Protein AF-A0A1H0VN88-F1 (afdb_monomer_lite)

Foldseek 3Di:
DDPVLLVLLVVVLVVCVVVCLQAPVLPDPNDASDPPQADADPVQQAGPRRRDHPVCVVCVVVDDSVVSLVRQQVSCVVSVHHRSHHPPDPPDDDPDDDDDDDD

pLDDT: mean 79.72, std 16.38, range [37.78, 93.75]

Sequence (103 aa):
MSRVACQALAERAAQISAAGGFAADGRAPVPSPCIGVCRMDAGGHHCEGCFRTLDEIRAWSAAAPARQRAIWAALLQRAGLAPAGPRDGAAGRIPAKNQGTAP

Secondary structure (DSSP, 8-state):
--HHHHHHHHHHHHHHHHTTTT-TT--S-------S---B-TTSSSBTTT---HHHHHHGGGS-HHHHHHHHHHHHHHTTPPP----TT--------------

Structure (mmCIF, N/CA/C/O backbone):
data_AF-A0A1H0VN88-F1
#
_entry.id   AF-A0A1H0VN88-F1
#
loop_
_atom_site.group_PDB
_atom_site.id
_atom_site.type_symbol
_atom_site.label_atom_id
_atom_site.label_alt_id
_atom_site.label_comp_id
_atom_site.label_asym_id
_atom_site.label_entity_id
_atom_site.label_seq_id
_atom_site.pdbx_PDB_ins_code
_atom_site.Cartn_x
_atom_site.Cartn_y
_atom_site.Cartn_z
_atom_site.occupancy
_atom_site.B_iso_or_equiv
_atom_site.auth_seq_id
_atom_site.auth_comp_id
_atom_site.auth_asym_id
_atom_site.auth_atom_id
_atom_site.pdbx_PDB_model_num
ATOM 1 N N . MET A 1 1 ? -11.647 11.002 7.348 1.00 66.25 1 MET A N 1
ATOM 2 C CA . MET A 1 1 ? -10.358 10.344 7.039 1.00 66.25 1 MET A CA 1
ATOM 3 C C . MET A 1 1 ? -9.223 11.165 7.625 1.00 66.25 1 MET A C 1
ATOM 5 O O . MET A 1 1 ? -9.270 12.386 7.531 1.00 66.25 1 MET A O 1
ATOM 9 N N . SER A 1 2 ? -8.253 10.525 8.280 1.00 78.38 2 SER A N 1
ATOM 10 C CA . SER A 1 2 ? -7.130 11.227 8.915 1.00 78.38 2 SER A CA 1
ATOM 11 C C . SER A 1 2 ? -6.193 11.818 7.857 1.00 78.38 2 SER A C 1
ATOM 13 O O . SER A 1 2 ? -5.652 11.080 7.035 1.00 78.38 2 SER A O 1
ATOM 15 N N . ARG A 1 3 ? -5.966 13.140 7.890 1.00 82.00 3 ARG A N 1
ATOM 16 C CA . ARG A 1 3 ? -5.025 13.822 6.976 1.00 82.00 3 ARG A CA 1
ATOM 17 C C . ARG A 1 3 ? -3.614 13.239 7.068 1.00 82.00 3 ARG A C 1
ATOM 19 O O . ARG A 1 3 ? -2.947 13.110 6.048 1.00 82.00 3 ARG A O 1
ATOM 26 N N . VAL A 1 4 ? -3.204 12.840 8.272 1.00 85.56 4 VAL A N 1
ATOM 27 C CA . VAL A 1 4 ? -1.903 12.209 8.532 1.00 85.56 4 VAL A CA 1
ATOM 28 C C . VAL A 1 4 ? -1.791 10.870 7.800 1.00 85.56 4 VAL A C 1
ATOM 30 O O . VAL A 1 4 ? -0.770 10.591 7.182 1.00 85.56 4 VAL A O 1
ATOM 33 N N . ALA A 1 5 ? -2.856 10.065 7.800 1.00 85.06 5 ALA A N 1
ATOM 34 C CA . ALA A 1 5 ? -2.864 8.783 7.100 1.00 85.06 5 ALA A CA 1
ATOM 35 C C . ALA A 1 5 ? -2.843 8.954 5.573 1.00 85.06 5 ALA A C 1
ATOM 37 O O . ALA A 1 5 ? -2.097 8.255 4.890 1.00 85.06 5 ALA A O 1
ATOM 38 N N . CYS A 1 6 ? -3.601 9.915 5.030 1.00 86.88 6 CYS A N 1
ATOM 39 C CA . CYS A 1 6 ? -3.547 10.230 3.600 1.00 86.88 6 CYS A CA 1
ATOM 40 C C . CYS A 1 6 ? -2.145 10.697 3.174 1.00 86.88 6 CYS A C 1
ATOM 42 O O . CYS A 1 6 ? -1.651 10.262 2.135 1.00 86.88 6 CYS A O 1
ATOM 44 N N . GLN A 1 7 ? -1.487 11.539 3.981 1.00 87.81 7 GLN A N 1
ATOM 45 C CA . GLN A 1 7 ? -0.119 11.991 3.717 1.00 87.81 7 GLN A CA 1
ATOM 46 C C . GLN A 1 7 ? 0.875 10.823 3.736 1.00 87.81 7 GLN A C 1
ATOM 48 O O . GLN A 1 7 ? 1.635 10.658 2.785 1.00 87.81 7 GLN A O 1
ATOM 53 N N . ALA A 1 8 ? 0.820 9.967 4.758 1.00 89.75 8 ALA A N 1
ATOM 54 C CA . ALA A 1 8 ? 1.704 8.809 4.859 1.00 89.75 8 ALA A CA 1
ATOM 55 C C . ALA A 1 8 ? 1.507 7.823 3.691 1.00 89.75 8 ALA A C 1
ATOM 57 O O . ALA A 1 8 ? 2.478 7.283 3.156 1.00 89.75 8 ALA A O 1
ATOM 58 N N . LEU A 1 9 ? 0.261 7.616 3.243 1.00 89.38 9 LEU A N 1
ATOM 59 C CA . LEU A 1 9 ? -0.027 6.801 2.062 1.00 89.38 9 LEU A CA 1
ATOM 60 C C . LEU A 1 9 ? 0.561 7.428 0.788 1.00 89.38 9 LEU A C 1
ATOM 62 O O . LEU A 1 9 ? 1.140 6.710 -0.029 1.00 89.38 9 LEU A O 1
ATOM 66 N N . ALA A 1 10 ? 0.438 8.749 0.624 1.00 89.25 10 ALA A N 1
ATOM 67 C CA . ALA A 1 10 ? 0.997 9.473 -0.516 1.00 89.25 10 ALA A CA 1
ATOM 68 C C . ALA A 1 10 ? 2.531 9.384 -0.555 1.00 89.25 10 ALA A C 1
ATOM 70 O O . ALA A 1 10 ? 3.107 9.061 -1.594 1.00 89.25 10 ALA A O 1
ATOM 71 N N . GLU A 1 11 ? 3.193 9.608 0.582 1.00 90.69 11 GLU A N 1
ATOM 72 C CA . GLU A 1 11 ? 4.648 9.487 0.728 1.00 90.69 11 GLU A CA 1
ATOM 73 C C . GLU A 1 11 ? 5.117 8.067 0.400 1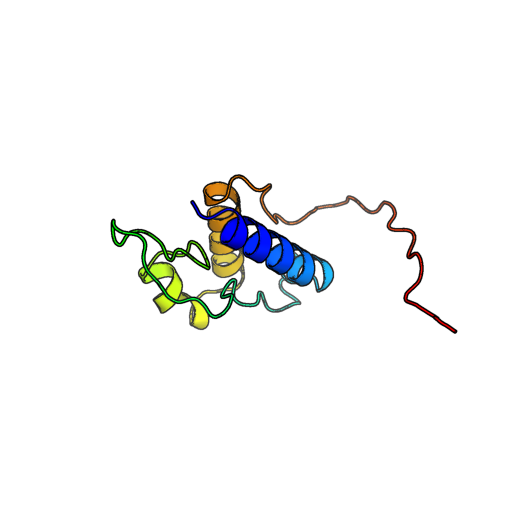.00 90.69 11 GLU A C 1
ATOM 75 O O . GLU A 1 11 ? 6.069 7.874 -0.363 1.00 90.69 11 GLU A O 1
ATOM 80 N N . ARG A 1 12 ? 4.404 7.053 0.904 1.00 91.25 12 ARG A N 1
ATOM 81 C CA . ARG A 1 12 ? 4.706 5.652 0.607 1.00 91.25 12 ARG A CA 1
ATOM 82 C C . ARG A 1 12 ? 4.535 5.342 -0.878 1.00 91.25 12 ARG A C 1
ATOM 84 O O . ARG A 1 12 ? 5.413 4.717 -1.466 1.00 91.25 12 ARG A O 1
ATOM 91 N N . ALA A 1 13 ? 3.455 5.803 -1.504 1.00 90.19 13 ALA A N 1
ATOM 92 C CA . ALA A 1 13 ? 3.242 5.630 -2.940 1.00 90.19 13 ALA A CA 1
ATOM 93 C C . ALA A 1 13 ? 4.362 6.286 -3.767 1.00 90.19 13 ALA A C 1
ATOM 95 O O . ALA A 1 13 ? 4.841 5.695 -4.737 1.00 90.19 13 ALA A O 1
ATOM 96 N N . ALA A 1 14 ? 4.828 7.473 -3.368 1.00 88.31 14 ALA A N 1
ATOM 97 C CA . ALA A 1 14 ? 5.928 8.166 -4.034 1.00 88.31 14 ALA A CA 1
ATOM 98 C C . ALA A 1 14 ? 7.246 7.379 -3.952 1.00 88.31 14 ALA A C 1
ATOM 100 O O . ALA A 1 14 ? 7.913 7.198 -4.971 1.00 88.31 14 ALA A O 1
ATOM 101 N N . GLN A 1 15 ? 7.586 6.840 -2.776 1.00 88.19 15 GLN A N 1
ATOM 102 C CA . GLN A 1 15 ? 8.775 5.994 -2.588 1.00 88.19 15 GLN A CA 1
ATOM 103 C C . GLN A 1 15 ? 8.744 4.757 -3.496 1.00 88.19 15 GLN A C 1
ATOM 105 O O . GLN A 1 15 ? 9.735 4.410 -4.132 1.00 88.19 15 GLN A O 1
ATOM 110 N N . ILE A 1 16 ? 7.585 4.108 -3.592 1.00 89.25 16 ILE A N 1
ATOM 111 C CA . ILE A 1 16 ? 7.402 2.898 -4.401 1.00 89.25 16 ILE A CA 1
ATOM 112 C C . ILE A 1 16 ? 7.499 3.212 -5.887 1.00 89.25 16 ILE A C 1
ATOM 114 O O . ILE A 1 16 ? 8.125 2.466 -6.638 1.00 89.25 16 ILE A O 1
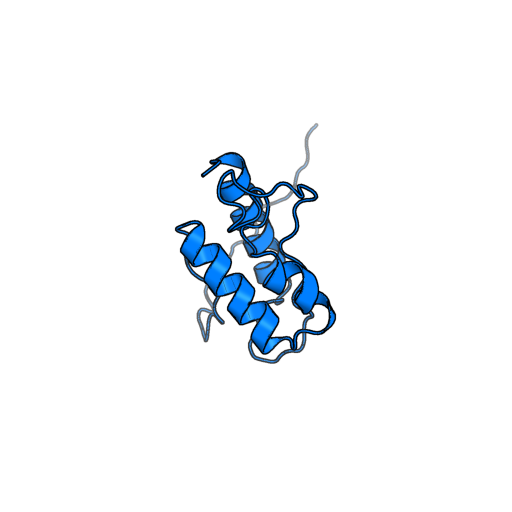ATOM 118 N N . SER A 1 17 ? 6.912 4.336 -6.296 1.00 84.88 17 SER A N 1
ATOM 119 C CA . SER A 1 17 ? 6.998 4.826 -7.669 1.00 84.88 17 SER A CA 1
ATOM 120 C C . SER A 1 17 ? 8.450 5.104 -8.057 1.00 84.88 17 SER A C 1
ATOM 122 O O . SER A 1 17 ? 8.880 4.687 -9.128 1.00 84.88 17 SER A O 1
ATOM 124 N N . ALA A 1 18 ? 9.226 5.740 -7.172 1.00 85.38 18 ALA A N 1
ATOM 125 C CA . ALA A 1 18 ? 10.649 5.997 -7.389 1.00 85.38 18 ALA A CA 1
ATOM 126 C C . ALA A 1 18 ? 11.475 4.703 -7.508 1.00 85.38 18 ALA A C 1
ATOM 128 O O . ALA A 1 18 ? 12.438 4.657 -8.267 1.00 85.38 18 ALA A O 1
ATOM 129 N N . ALA A 1 19 ? 11.071 3.641 -6.807 1.00 84.50 19 ALA A N 1
ATOM 130 C CA . ALA A 1 19 ? 11.683 2.315 -6.897 1.00 84.50 19 ALA A CA 1
ATOM 131 C C . ALA A 1 19 ? 11.177 1.468 -8.086 1.00 84.50 19 ALA A C 1
ATOM 133 O O . ALA A 1 19 ? 11.586 0.319 -8.234 1.00 84.50 19 ALA A O 1
ATOM 134 N N . GLY A 1 20 ? 10.269 1.994 -8.917 1.00 84.25 20 GLY A N 1
ATOM 135 C CA . GLY A 1 20 ? 9.688 1.263 -10.046 1.00 84.25 20 GLY A CA 1
ATOM 136 C C . GLY A 1 20 ? 8.637 0.217 -9.658 1.00 84.25 20 GLY A C 1
ATOM 137 O O . GLY A 1 20 ? 8.216 -0.565 -10.504 1.00 84.25 20 GLY A O 1
ATOM 138 N N . GLY A 1 21 ? 8.153 0.203 -8.413 1.00 83.69 21 GLY A N 1
ATOM 139 C CA . GLY A 1 21 ? 7.213 -0.810 -7.915 1.00 83.69 21 GLY A CA 1
ATOM 140 C C . GLY A 1 21 ? 5.823 -0.787 -8.566 1.00 83.69 21 GLY A C 1
ATOM 141 O O . GLY A 1 21 ? 5.032 -1.691 -8.330 1.00 83.69 21 GLY A O 1
ATOM 142 N N . PHE A 1 22 ? 5.517 0.210 -9.402 1.00 83.94 22 PHE A N 1
ATOM 143 C CA . PHE A 1 22 ? 4.289 0.267 -10.208 1.00 83.94 22 PHE A CA 1
ATOM 144 C C . PHE A 1 22 ? 4.526 0.075 -11.712 1.00 83.94 22 PHE A C 1
ATOM 146 O O . PHE A 1 22 ? 3.590 0.222 -12.497 1.00 83.94 22 PHE A O 1
ATOM 153 N N . ALA A 1 23 ? 5.751 -0.263 -12.123 1.00 80.62 23 ALA A N 1
ATOM 154 C CA . ALA A 1 23 ? 6.067 -0.509 -13.522 1.00 80.62 23 ALA A CA 1
ATOM 155 C C . ALA A 1 23 ? 5.250 -1.689 -14.087 1.00 80.62 23 ALA A C 1
ATOM 157 O O . ALA A 1 23 ? 4.992 -2.696 -13.412 1.00 80.62 23 ALA A O 1
ATOM 158 N N . ALA A 1 24 ? 4.821 -1.542 -15.343 1.00 73.12 24 ALA A N 1
ATOM 159 C CA . ALA A 1 24 ? 4.012 -2.536 -16.045 1.00 73.12 24 ALA A CA 1
ATOM 160 C C . ALA A 1 24 ? 4.804 -3.806 -16.397 1.00 73.12 24 ALA A C 1
ATOM 162 O O . ALA A 1 24 ? 4.213 -4.878 -16.515 1.00 73.12 24 ALA A O 1
ATOM 163 N N . ASP A 1 25 ? 6.132 -3.699 -16.494 1.00 75.31 25 ASP A N 1
ATOM 164 C CA . ASP A 1 25 ? 7.054 -4.795 -16.815 1.00 75.31 25 ASP A CA 1
ATOM 165 C C . ASP A 1 25 ? 7.168 -5.854 -15.702 1.00 75.31 25 ASP A C 1
ATOM 167 O O . ASP A 1 25 ? 7.757 -6.912 -15.909 1.00 75.31 25 ASP A O 1
ATOM 171 N N . GLY A 1 26 ? 6.593 -5.591 -14.520 1.00 69.12 26 GLY A N 1
ATOM 172 C CA . GLY A 1 26 ? 6.544 -6.540 -13.407 1.00 69.12 26 GLY A CA 1
ATOM 173 C C . GLY A 1 26 ? 7.912 -6.905 -12.832 1.00 69.12 26 GLY A C 1
ATOM 174 O O . GLY A 1 26 ? 8.007 -7.877 -12.086 1.00 69.12 26 GLY A O 1
ATOM 175 N N . ARG A 1 27 ? 8.957 -6.139 -13.162 1.00 73.19 27 ARG A N 1
ATOM 176 C CA . ARG A 1 27 ? 10.339 -6.457 -12.794 1.00 73.19 27 ARG A CA 1
ATOM 177 C C . ARG A 1 27 ? 10.662 -6.119 -11.340 1.00 73.19 27 ARG A C 1
ATOM 179 O O . ARG A 1 27 ? 11.535 -6.748 -10.746 1.00 73.19 27 ARG A O 1
ATOM 186 N N . ALA A 1 28 ? 9.955 -5.146 -10.767 1.00 79.56 28 ALA A N 1
ATOM 187 C CA . ALA A 1 28 ? 10.086 -4.757 -9.370 1.00 79.56 28 ALA A CA 1
ATOM 188 C C . ALA A 1 28 ? 8.904 -5.285 -8.533 1.00 79.56 28 ALA A C 1
ATOM 190 O O . ALA A 1 28 ? 7.752 -5.206 -8.975 1.00 79.56 28 ALA A O 1
ATOM 191 N N . PRO A 1 29 ? 9.157 -5.801 -7.315 1.00 83.19 29 PRO A N 1
ATOM 192 C CA . PRO A 1 29 ? 8.086 -6.180 -6.402 1.00 83.19 29 PRO A CA 1
ATOM 193 C C . PRO A 1 29 ? 7.268 -4.947 -5.999 1.00 83.19 29 PRO A C 1
ATOM 195 O O . PRO A 1 29 ? 7.824 -3.869 -5.792 1.00 83.19 29 PRO A O 1
ATOM 198 N N . VAL A 1 30 ? 5.950 -5.110 -5.849 1.00 89.44 30 VAL A N 1
ATOM 199 C CA . VAL A 1 30 ? 5.049 -4.061 -5.350 1.00 89.44 30 VAL A CA 1
ATOM 200 C C . VAL A 1 30 ? 5.017 -4.183 -3.820 1.00 89.44 30 VAL A C 1
ATOM 202 O O . VAL A 1 30 ? 4.416 -5.124 -3.297 1.00 89.44 30 VAL A O 1
ATOM 205 N N . PRO A 1 31 ? 5.670 -3.299 -3.051 1.00 91.38 31 PRO A N 1
ATOM 206 C CA . PRO A 1 31 ? 5.688 -3.421 -1.602 1.00 91.38 31 PRO A CA 1
ATOM 207 C C . PRO A 1 31 ? 4.350 -2.988 -0.985 1.00 91.38 31 PRO A C 1
ATOM 209 O O . PRO A 1 31 ? 3.528 -2.288 -1.585 1.00 91.38 31 PRO A O 1
ATOM 212 N N . SER A 1 32 ? 4.139 -3.429 0.255 1.00 90.69 32 SER A N 1
ATOM 213 C CA . SER A 1 32 ? 2.901 -3.197 0.999 1.00 90.69 32 SER A CA 1
ATOM 214 C C . SER A 1 32 ? 2.666 -1.705 1.307 1.00 90.69 32 SER A C 1
ATOM 216 O O . SER A 1 32 ? 3.614 -1.010 1.695 1.00 90.69 32 SER A O 1
ATOM 218 N N . PRO A 1 33 ? 1.406 -1.224 1.228 1.00 89.94 33 PRO A N 1
ATOM 219 C CA . PRO A 1 33 ? 0.989 0.120 1.652 1.00 89.94 33 PRO A CA 1
ATOM 220 C C . PRO A 1 33 ? 0.922 0.294 3.177 1.00 89.94 33 PRO A C 1
ATOM 222 O O . PRO A 1 33 ? 0.477 1.330 3.662 1.00 89.94 33 PRO A O 1
ATOM 225 N N . CYS A 1 34 ? 1.283 -0.727 3.960 1.00 91.75 34 CYS A N 1
ATOM 226 C CA . CYS A 1 34 ? 1.208 -0.664 5.416 1.00 91.75 34 CYS A CA 1
ATOM 227 C C . CYS A 1 34 ? 2.186 0.372 5.992 1.00 91.75 34 CYS A C 1
ATOM 229 O O . CYS A 1 34 ? 3.382 0.309 5.718 1.00 91.75 34 CYS A O 1
ATOM 231 N N . ILE A 1 35 ? 1.675 1.259 6.850 1.00 88.62 35 ILE A N 1
ATOM 232 C CA . ILE A 1 35 ? 2.457 2.263 7.596 1.00 88.62 35 ILE A CA 1
ATOM 233 C C . ILE A 1 35 ? 2.689 1.861 9.06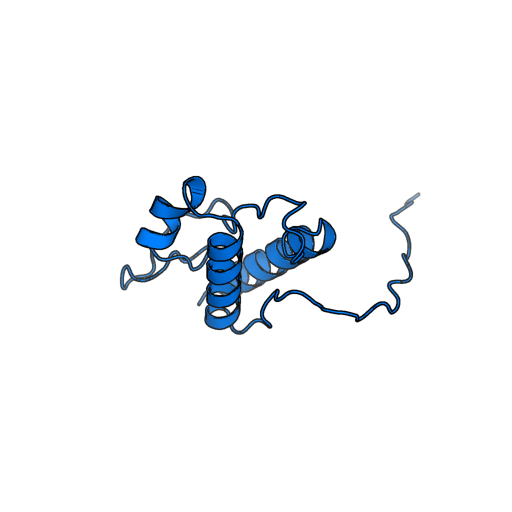5 1.00 88.62 35 ILE A C 1
ATOM 235 O O . ILE A 1 35 ? 2.997 2.701 9.900 1.00 88.62 35 ILE A O 1
ATOM 239 N N . GLY A 1 36 ? 2.469 0.588 9.414 1.00 88.31 36 GLY A N 1
ATOM 240 C CA . GLY A 1 36 ? 2.582 0.091 10.795 1.00 88.31 36 GLY A CA 1
ATOM 241 C C . GLY A 1 36 ? 1.371 0.387 11.687 1.00 88.31 36 GLY A C 1
ATOM 242 O O . GLY A 1 36 ? 1.346 -0.026 12.841 1.00 88.31 36 GLY A O 1
ATOM 243 N N . VAL A 1 37 ? 0.337 1.043 11.153 1.00 86.38 37 VAL A N 1
ATOM 244 C CA . VAL A 1 37 ? -0.937 1.274 11.845 1.00 86.38 37 VAL A CA 1
ATOM 245 C C . VAL A 1 37 ? -1.965 0.261 11.353 1.00 86.38 37 VAL A C 1
ATOM 247 O O . VAL A 1 37 ? -2.388 0.308 10.198 1.00 86.38 37 VAL A O 1
ATOM 250 N N . CYS A 1 38 ? -2.375 -0.650 12.236 1.00 88.94 38 CYS A N 1
ATOM 251 C CA . CYS A 1 38 ? -3.458 -1.597 11.986 1.00 88.94 38 CYS A CA 1
ATOM 252 C C . CYS A 1 38 ? -4.644 -1.262 12.896 1.00 88.94 38 CYS A C 1
ATOM 254 O O . CYS A 1 38 ? -4.741 -1.747 14.021 1.00 88.94 38 CYS A O 1
ATOM 256 N N . ARG A 1 39 ? -5.518 -0.376 12.418 1.00 90.56 39 ARG A N 1
ATOM 257 C CA . ARG A 1 39 ? -6.747 0.031 13.104 1.00 90.56 39 ARG A CA 1
ATOM 258 C C . ARG A 1 39 ? -7.845 0.125 12.063 1.00 90.56 39 ARG A C 1
ATOM 260 O O . ARG A 1 39 ? -7.637 0.781 11.050 1.00 90.56 39 ARG A O 1
ATOM 267 N N . MET A 1 40 ? -8.956 -0.566 12.271 1.00 90.75 40 MET A N 1
ATOM 268 C CA . MET A 1 40 ? -10.108 -0.473 11.374 1.00 90.75 40 MET A CA 1
ATOM 269 C C . MET A 1 40 ? -10.901 0.794 11.688 1.00 90.75 40 MET A C 1
ATOM 271 O O . MET A 1 40 ? -10.942 1.212 12.845 1.00 90.75 40 MET A O 1
ATOM 275 N N . ASP A 1 41 ? -11.507 1.395 10.665 1.00 87.88 41 ASP A N 1
ATOM 276 C CA . ASP A 1 41 ? -12.458 2.485 10.852 1.00 87.88 41 ASP A CA 1
ATOM 277 C C . ASP A 1 41 ? -13.651 2.025 11.705 1.00 87.88 41 ASP A C 1
ATOM 279 O O . ASP A 1 41 ? -13.880 0.829 11.909 1.00 87.88 41 ASP A O 1
ATOM 283 N N . ALA A 1 42 ? -14.433 2.980 12.208 1.00 82.56 42 ALA A N 1
ATOM 284 C CA . ALA A 1 42 ? -15.596 2.680 13.044 1.00 82.56 42 ALA A CA 1
ATOM 285 C C . ALA A 1 42 ? -16.651 1.794 12.345 1.00 82.56 42 ALA A C 1
ATOM 287 O O . ALA A 1 42 ? -17.458 1.167 13.026 1.00 82.56 42 ALA A O 1
ATOM 288 N N . GLY A 1 43 ? -16.648 1.732 11.007 1.00 80.81 43 GLY A N 1
ATOM 289 C CA . GLY A 1 43 ? -17.516 0.856 10.219 1.00 80.81 43 GLY A CA 1
ATOM 290 C C . GLY A 1 43 ? -16.929 -0.537 9.963 1.00 80.81 43 GLY A C 1
ATOM 291 O O . GLY A 1 43 ? -17.623 -1.399 9.438 1.00 80.81 43 GLY A O 1
ATOM 292 N N . GLY A 1 44 ? -15.663 -0.784 10.307 1.00 81.62 44 GLY A N 1
ATOM 293 C CA . GLY A 1 44 ? -14.953 -2.021 9.985 1.00 81.62 44 GLY A CA 1
ATOM 294 C C . GLY A 1 44 ? -14.653 -2.207 8.493 1.00 81.62 44 GLY A C 1
ATOM 295 O O . GLY A 1 44 ? -14.264 -3.301 8.087 1.00 81.62 44 GLY A O 1
ATOM 296 N N . HIS A 1 45 ? -14.823 -1.176 7.663 1.00 86.38 45 HIS A N 1
ATOM 297 C CA . HIS A 1 45 ? -14.731 -1.310 6.207 1.00 86.38 45 HIS A CA 1
ATOM 298 C C . HIS A 1 45 ? -13.282 -1.218 5.723 1.00 86.38 45 HIS A C 1
ATOM 300 O O . HIS A 1 45 ? -12.850 -2.004 4.876 1.00 86.38 45 HIS A O 1
ATOM 306 N N . HIS A 1 46 ? -12.510 -0.282 6.280 1.00 90.81 46 HIS A N 1
ATOM 307 C CA . HIS A 1 46 ? -11.132 -0.031 5.864 1.00 90.81 46 HIS A CA 1
ATOM 308 C C . HIS A 1 46 ? -10.207 0.202 7.056 1.00 90.81 46 HIS A C 1
ATOM 310 O O . HIS A 1 46 ? -10.614 0.702 8.100 1.00 90.81 46 HIS A O 1
ATOM 316 N N . CYS A 1 47 ? -8.929 -0.124 6.887 1.00 92.94 47 CYS A N 1
ATOM 317 C CA . CYS A 1 47 ? -7.883 0.247 7.830 1.00 92.94 47 CYS A CA 1
ATOM 318 C C . CYS A 1 47 ? -7.608 1.757 7.757 1.00 92.94 47 CYS A C 1
ATOM 320 O O . CYS A 1 47 ? -7.325 2.284 6.688 1.00 92.94 47 CYS A O 1
ATOM 322 N N . GLU A 1 48 ? -7.608 2.456 8.886 1.00 90.19 48 GLU A N 1
ATOM 323 C CA . GLU A 1 48 ? -7.391 3.904 8.971 1.00 90.19 48 GLU A CA 1
ATOM 324 C C . GLU A 1 48 ? -5.976 4.336 8.564 1.00 90.19 48 GLU A C 1
ATOM 326 O O . GLU A 1 48 ? -5.768 5.503 8.250 1.00 90.19 48 GLU A O 1
ATOM 331 N N . GLY A 1 49 ? -5.003 3.416 8.579 1.00 90.00 49 GLY A N 1
ATOM 332 C CA . GLY A 1 49 ? -3.616 3.698 8.203 1.00 90.00 49 GLY A CA 1
ATOM 333 C C . GLY A 1 49 ? -3.309 3.438 6.730 1.00 90.00 49 GLY A C 1
ATOM 334 O O . GLY A 1 49 ? -2.712 4.273 6.060 1.00 90.00 49 GLY A O 1
ATOM 335 N N . CYS A 1 50 ? -3.697 2.265 6.220 1.00 91.50 50 CYS A N 1
ATOM 336 C CA . CYS A 1 50 ? -3.376 1.847 4.849 1.00 91.50 50 CYS A CA 1
ATOM 337 C C . CYS A 1 50 ? -4.580 1.794 3.905 1.00 91.50 50 CYS A C 1
ATOM 339 O O . CYS A 1 50 ? -4.405 1.432 2.749 1.00 91.50 50 CYS A O 1
ATOM 341 N N . PHE A 1 51 ? -5.786 2.112 4.385 1.00 91.44 51 PHE A N 1
ATOM 342 C CA . PHE A 1 51 ? -7.048 2.177 3.630 1.00 91.44 51 PHE A CA 1
ATOM 343 C C . PHE A 1 51 ? -7.489 0.872 2.949 1.00 91.44 51 PHE A C 1
ATOM 345 O O . PHE A 1 51 ? -8.440 0.865 2.161 1.00 91.44 51 PHE A O 1
ATOM 352 N N . ARG A 1 52 ? -6.808 -0.242 3.247 1.00 93.75 52 ARG A N 1
ATOM 353 C CA . ARG A 1 52 ? -7.169 -1.575 2.760 1.00 93.75 52 ARG A CA 1
ATOM 354 C C . ARG A 1 52 ? -8.348 -2.143 3.528 1.00 93.75 52 ARG A C 1
ATOM 356 O O . ARG A 1 52 ? -8.470 -1.906 4.730 1.00 93.75 52 ARG A O 1
ATOM 363 N N . THR A 1 53 ? -9.159 -2.937 2.845 1.00 93.00 53 THR A N 1
ATOM 364 C CA . THR A 1 53 ? -10.153 -3.800 3.490 1.00 93.00 53 THR A CA 1
ATOM 365 C C . THR A 1 53 ? -9.473 -4.997 4.157 1.00 93.00 53 THR A C 1
ATOM 367 O O . THR A 1 53 ? -8.312 -5.319 3.876 1.00 93.00 53 THR A O 1
ATOM 370 N N . LEU A 1 54 ? -10.193 -5.693 5.039 1.00 91.69 54 LEU A N 1
ATOM 371 C CA . LEU A 1 54 ? -9.663 -6.878 5.717 1.00 91.69 54 LEU A CA 1
ATOM 372 C C . LEU A 1 54 ? -9.284 -7.992 4.723 1.00 91.69 54 LEU A 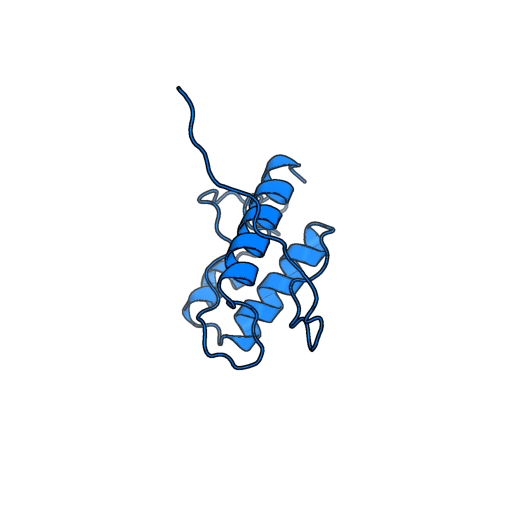C 1
ATOM 374 O O . LEU A 1 54 ? -8.255 -8.649 4.891 1.00 91.69 54 LEU A O 1
ATOM 378 N N . ASP A 1 55 ? -10.062 -8.155 3.653 1.00 91.44 55 ASP A N 1
ATOM 379 C CA . ASP A 1 55 ? -9.787 -9.134 2.597 1.00 91.44 55 ASP A CA 1
ATOM 380 C C . ASP A 1 55 ? -8.543 -8.766 1.784 1.00 91.44 55 ASP A C 1
ATOM 382 O O . ASP A 1 55 ? -7.706 -9.624 1.507 1.00 91.44 55 ASP A O 1
ATOM 386 N N . GLU A 1 56 ? -8.353 -7.482 1.465 1.00 93.69 56 GLU A N 1
ATOM 387 C CA . GLU A 1 56 ? -7.138 -6.991 0.801 1.00 93.69 56 GLU A CA 1
ATOM 388 C C . GLU A 1 56 ? -5.889 -7.165 1.679 1.00 93.69 56 GLU A C 1
ATOM 390 O O . GLU A 1 56 ? -4.796 -7.401 1.161 1.00 93.69 56 GLU A O 1
ATOM 395 N N . ILE A 1 57 ? -6.029 -7.055 3.006 1.00 92.69 57 ILE A N 1
ATOM 396 C CA . ILE A 1 57 ? -4.943 -7.312 3.960 1.00 92.69 57 ILE A CA 1
ATOM 397 C C . ILE A 1 57 ? -4.572 -8.799 3.955 1.00 92.69 57 ILE A C 1
ATOM 399 O O . ILE A 1 57 ? -3.393 -9.122 3.811 1.00 92.69 57 ILE A O 1
ATOM 403 N N . ARG A 1 58 ? -5.563 -9.692 4.067 1.00 92.31 58 ARG A N 1
ATOM 404 C CA . ARG A 1 58 ? -5.369 -11.153 4.088 1.00 92.31 58 ARG A CA 1
ATOM 405 C C . ARG A 1 58 ? -4.805 -11.691 2.776 1.00 92.31 58 ARG A C 1
ATOM 407 O O . ARG A 1 58 ? -3.922 -12.540 2.790 1.00 92.31 58 ARG A O 1
ATOM 414 N N . ALA A 1 59 ? -5.292 -11.184 1.647 1.00 92.56 59 ALA A N 1
ATOM 415 C CA . ALA A 1 59 ? -4.918 -11.679 0.327 1.00 92.56 59 ALA A CA 1
ATOM 416 C C . ALA A 1 59 ? -3.558 -11.152 -0.170 1.00 92.56 59 ALA A C 1
ATOM 418 O O . ALA A 1 59 ? -3.060 -11.631 -1.183 1.00 92.56 59 ALA A O 1
ATOM 419 N N . TRP A 1 60 ? -2.950 -10.165 0.501 1.00 93.00 60 TRP A N 1
ATOM 420 C CA . TRP A 1 60 ? -1.816 -9.403 -0.038 1.00 93.00 60 TRP A CA 1
ATOM 421 C C . TRP A 1 60 ? -0.590 -10.245 -0.416 1.00 93.00 60 TRP A C 1
ATOM 423 O O . TRP A 1 60 ? -0.035 -10.063 -1.499 1.00 93.00 60 TRP A O 1
ATOM 433 N N . SER A 1 61 ? -0.152 -11.144 0.469 1.00 89.81 61 SER A N 1
ATOM 434 C CA . SER A 1 61 ? 1.045 -11.971 0.252 1.00 89.81 61 SER A CA 1
ATOM 435 C C . SER A 1 61 ? 0.866 -12.992 -0.873 1.00 89.81 61 SER A C 1
ATOM 437 O O . SER A 1 61 ? 1.844 -13.360 -1.514 1.00 89.81 61 SER A O 1
ATOM 439 N N . ALA A 1 62 ? -0.374 -13.416 -1.129 1.00 90.88 62 ALA A N 1
ATOM 440 C CA . ALA A 1 62 ? -0.734 -14.342 -2.200 1.00 90.88 62 ALA A CA 1
ATOM 441 C C . ALA A 1 62 ? -1.165 -13.629 -3.497 1.00 90.88 62 ALA A C 1
ATOM 443 O O . ALA A 1 62 ? -1.353 -14.269 -4.531 1.00 90.88 62 ALA A O 1
ATOM 444 N N . ALA A 1 63 ? -1.359 -12.309 -3.460 1.00 90.50 63 ALA A N 1
ATOM 445 C CA . ALA A 1 63 ? -1.823 -11.542 -4.604 1.00 90.50 63 ALA A CA 1
ATOM 446 C C . ALA A 1 63 ? -0.722 -11.410 -5.664 1.00 90.50 63 ALA A C 1
ATOM 448 O O . ALA A 1 63 ? 0.396 -10.987 -5.372 1.00 90.50 63 ALA A O 1
ATOM 449 N N . ALA A 1 64 ? -1.072 -11.684 -6.922 1.00 89.56 64 ALA A N 1
ATOM 450 C CA . ALA A 1 64 ? -0.190 -11.418 -8.053 1.00 89.56 64 ALA A CA 1
ATOM 451 C C . ALA A 1 64 ? 0.151 -9.914 -8.152 1.00 89.56 64 ALA A C 1
ATOM 453 O O . ALA A 1 64 ? -0.682 -9.075 -7.783 1.00 89.56 64 ALA A O 1
ATOM 454 N N . PRO A 1 65 ? 1.303 -9.535 -8.740 1.00 87.94 65 PRO A N 1
ATOM 455 C CA . PRO A 1 65 ? 1.708 -8.133 -8.872 1.00 87.94 65 PRO A CA 1
ATOM 456 C C . PRO A 1 65 ? 0.643 -7.234 -9.519 1.00 87.94 65 PRO A C 1
ATOM 458 O O . PRO A 1 65 ? 0.434 -6.101 -9.093 1.00 87.94 65 PRO A O 1
ATOM 461 N N . ALA A 1 66 ? -0.106 -7.749 -10.501 1.00 87.19 66 ALA A N 1
ATOM 462 C CA . ALA A 1 66 ? -1.213 -7.016 -11.116 1.00 87.19 66 ALA A CA 1
ATOM 463 C C . ALA A 1 66 ? -2.332 -6.686 -10.112 1.00 87.19 66 ALA A C 1
ATOM 465 O O . ALA A 1 66 ? -2.839 -5.564 -10.087 1.00 87.19 66 ALA A O 1
ATOM 466 N N . ARG A 1 67 ? -2.673 -7.635 -9.230 1.00 90.50 67 ARG A N 1
ATOM 467 C CA . ARG A 1 67 ? -3.666 -7.433 -8.171 1.00 90.50 67 ARG A CA 1
ATOM 468 C C . ARG A 1 67 ? -3.151 -6.478 -7.097 1.00 90.50 67 ARG A C 1
ATOM 470 O O . ARG A 1 67 ? -3.912 -5.630 -6.648 1.00 90.50 67 ARG A O 1
ATOM 477 N N . GLN A 1 68 ? -1.875 -6.565 -6.726 1.00 92.00 68 GLN A N 1
ATOM 478 C CA . GLN A 1 68 ? -1.248 -5.635 -5.778 1.00 92.00 68 GLN A CA 1
ATOM 479 C C . GLN A 1 68 ? -1.295 -4.184 -6.286 1.00 92.00 68 GLN A C 1
ATOM 481 O O . GLN A 1 68 ? -1.648 -3.281 -5.528 1.00 92.00 68 GLN A O 1
ATOM 486 N N . ARG A 1 69 ? -1.026 -3.957 -7.580 1.00 90.69 69 ARG A N 1
ATOM 487 C CA . ARG A 1 69 ? -1.168 -2.634 -8.220 1.00 90.69 69 ARG A CA 1
ATOM 488 C C . ARG A 1 69 ? -2.617 -2.154 -8.257 1.00 90.69 69 ARG A C 1
ATOM 490 O O . ARG A 1 69 ? -2.876 -0.993 -7.960 1.00 90.69 69 ARG A O 1
ATOM 497 N N . ALA A 1 70 ? -3.560 -3.043 -8.571 1.00 90.75 70 ALA A N 1
ATOM 498 C CA . ALA A 1 70 ? -4.984 -2.709 -8.553 1.00 90.75 70 ALA A CA 1
ATOM 499 C C . ALA A 1 70 ? -5.459 -2.294 -7.150 1.00 90.75 70 ALA A C 1
ATOM 501 O O . ALA A 1 70 ? -6.188 -1.313 -7.017 1.00 90.75 70 ALA A O 1
ATOM 502 N N . ILE A 1 7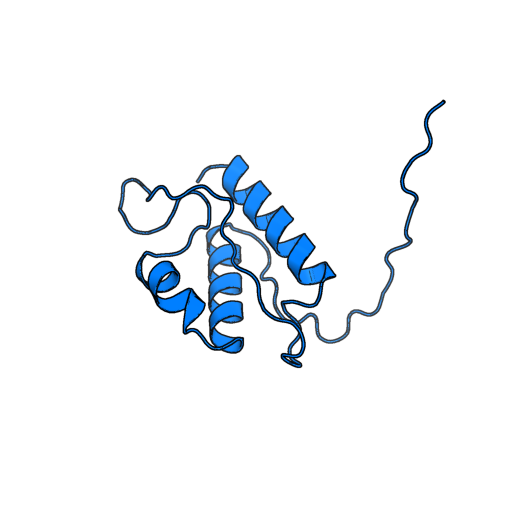1 ? -4.991 -2.990 -6.105 1.00 92.75 71 ILE A N 1
ATOM 503 C CA . ILE A 1 71 ? -5.237 -2.601 -4.711 1.00 92.75 71 ILE A CA 1
ATOM 504 C C . ILE A 1 71 ? -4.677 -1.196 -4.476 1.00 92.75 71 ILE A C 1
ATOM 506 O O . ILE A 1 71 ? -5.429 -0.317 -4.080 1.00 92.75 71 ILE A O 1
ATOM 510 N N . TRP A 1 72 ? -3.409 -0.934 -4.801 1.00 92.69 72 TRP A N 1
ATOM 511 C CA . TRP A 1 72 ? -2.809 0.401 -4.667 1.00 92.69 72 TRP A CA 1
ATOM 512 C C . TRP A 1 72 ? -3.594 1.515 -5.367 1.00 92.69 72 TRP A C 1
ATOM 514 O O . TRP A 1 72 ? -3.809 2.574 -4.776 1.00 92.69 72 TRP A O 1
ATOM 524 N N . ALA A 1 73 ? -4.057 1.280 -6.595 1.00 91.19 73 ALA A N 1
ATOM 525 C CA . ALA A 1 73 ? -4.881 2.240 -7.320 1.00 91.19 73 ALA A CA 1
ATOM 526 C C . ALA A 1 73 ? -6.188 2.533 -6.566 1.00 91.19 73 ALA A C 1
ATOM 528 O O . ALA A 1 73 ? -6.533 3.698 -6.378 1.00 91.19 73 ALA A O 1
ATOM 529 N N . ALA A 1 74 ? -6.867 1.498 -6.059 1.00 92.00 74 ALA A N 1
ATOM 530 C CA . ALA A 1 74 ? -8.073 1.663 -5.253 1.00 92.00 74 ALA A CA 1
ATOM 531 C C . ALA A 1 74 ? -7.808 2.451 -3.958 1.00 92.00 74 ALA A C 1
ATOM 533 O O . ALA A 1 74 ? -8.599 3.323 -3.606 1.00 92.00 74 ALA A O 1
ATOM 534 N N . LEU A 1 75 ? -6.686 2.203 -3.272 1.00 91.75 75 LEU A N 1
ATOM 535 C CA . LEU A 1 75 ? -6.310 2.931 -2.052 1.00 91.75 75 LEU A CA 1
ATOM 536 C C . LEU A 1 75 ? -6.107 4.420 -2.303 1.00 91.75 75 LEU A C 1
ATOM 538 O O . LEU A 1 75 ? -6.621 5.248 -1.554 1.00 91.75 75 LEU A O 1
ATOM 542 N N . LEU A 1 76 ? -5.385 4.760 -3.370 1.00 89.69 76 LEU A N 1
ATOM 543 C CA . LEU A 1 76 ? -5.138 6.149 -3.739 1.00 89.69 76 LEU A CA 1
ATOM 544 C C . LEU A 1 76 ? -6.444 6.853 -4.108 1.00 89.69 76 LEU A C 1
ATOM 546 O O . LEU A 1 76 ? -6.682 7.955 -3.629 1.00 89.69 76 LEU A O 1
ATOM 550 N N . GLN A 1 77 ? -7.337 6.191 -4.848 1.00 89.44 77 GLN A N 1
ATOM 551 C CA . GLN A 1 77 ? -8.667 6.728 -5.147 1.00 89.44 77 GLN A CA 1
ATOM 552 C C . GLN A 1 77 ? -9.502 6.969 -3.883 1.00 89.44 77 GLN A C 1
ATOM 554 O O . GLN A 1 77 ? -10.057 8.054 -3.725 1.00 89.44 77 GLN A O 1
ATOM 559 N N . ARG A 1 78 ? -9.533 6.013 -2.942 1.00 88.12 78 ARG A N 1
ATOM 560 C CA . ARG A 1 78 ? -10.207 6.177 -1.637 1.00 88.12 78 ARG A CA 1
ATOM 561 C C . ARG A 1 78 ? -9.630 7.352 -0.839 1.00 88.12 78 ARG A C 1
ATOM 563 O O . ARG A 1 78 ? -10.375 8.047 -0.157 1.00 88.12 78 ARG A O 1
ATOM 570 N N . ALA A 1 79 ? -8.322 7.585 -0.943 1.00 85.50 79 ALA A N 1
ATOM 571 C CA . ALA A 1 79 ? -7.626 8.692 -0.290 1.00 85.50 79 ALA A CA 1
ATOM 572 C C . ALA A 1 79 ? -7.735 10.037 -1.042 1.00 85.50 79 ALA A C 1
ATOM 574 O O . ALA A 1 79 ? -7.201 11.035 -0.558 1.00 85.50 79 ALA A O 1
ATOM 575 N N . GLY A 1 80 ? -8.399 10.083 -2.206 1.00 86.69 80 GLY A N 1
ATOM 576 C CA . GLY A 1 80 ? -8.495 11.283 -3.048 1.00 86.69 80 GLY A CA 1
ATOM 577 C C . GLY A 1 80 ? -7.189 11.655 -3.760 1.00 86.69 80 GLY A C 1
ATOM 578 O O . GLY A 1 80 ? -6.998 12.802 -4.155 1.00 86.69 80 GLY A O 1
ATOM 579 N N . LEU A 1 81 ? -6.270 10.701 -3.900 1.00 82.94 81 LEU A N 1
ATOM 580 C CA . LEU A 1 81 ? -4.973 10.856 -4.547 1.00 82.94 81 LEU A CA 1
ATOM 581 C C . LEU A 1 81 ? -5.024 10.334 -5.988 1.00 82.94 81 LEU A C 1
ATOM 583 O O . LEU A 1 81 ? -5.753 9.391 -6.317 1.00 82.94 81 LEU A O 1
ATOM 587 N N . ALA A 1 82 ? -4.201 10.926 -6.854 1.00 79.50 82 ALA A N 1
ATOM 588 C CA . ALA A 1 82 ? -4.027 10.428 -8.212 1.00 79.50 82 ALA A CA 1
ATOM 589 C C . ALA A 1 82 ? -3.535 8.965 -8.181 1.00 79.50 82 ALA A C 1
ATOM 591 O O . ALA A 1 82 ? -2.669 8.631 -7.365 1.00 79.50 82 ALA A O 1
ATOM 592 N N . PRO A 1 83 ? -4.066 8.082 -9.044 1.00 68.12 83 PRO A N 1
ATOM 593 C CA . PRO A 1 83 ? -3.666 6.685 -9.049 1.00 68.12 83 PRO A CA 1
ATOM 594 C C . PRO A 1 83 ? -2.201 6.568 -9.479 1.00 68.12 83 PRO A C 1
ATOM 596 O O . PRO A 1 83 ? -1.773 7.184 -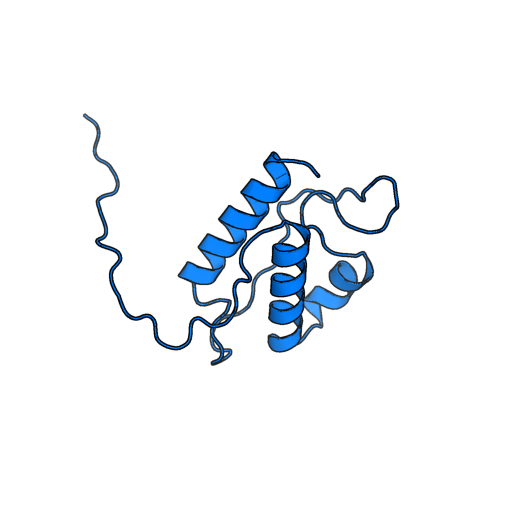10.455 1.00 68.12 83 PRO A O 1
ATOM 599 N N . ALA A 1 84 ? -1.439 5.725 -8.782 1.00 65.38 84 ALA A N 1
ATOM 600 C CA . ALA A 1 84 ? -0.069 5.363 -9.137 1.00 65.38 84 ALA A CA 1
ATOM 601 C C . ALA A 1 84 ? -0.046 4.358 -10.305 1.00 65.38 84 ALA A C 1
ATOM 603 O O . ALA A 1 84 ? 0.629 3.333 -10.253 1.00 65.38 84 ALA A O 1
ATOM 604 N N . GLY A 1 85 ? -0.864 4.613 -11.330 1.00 57.12 85 GLY A N 1
ATOM 605 C CA . GLY A 1 85 ? -0.892 3.812 -12.545 1.00 57.12 85 GLY A CA 1
ATOM 606 C C . GLY A 1 85 ? 0.449 3.878 -13.280 1.00 57.12 85 GLY A C 1
ATOM 607 O O . GLY A 1 85 ? 1.234 4.805 -13.038 1.00 57.12 85 GLY A O 1
ATOM 608 N N . PRO A 1 86 ? 0.727 2.909 -14.169 1.00 53.22 86 PRO A N 1
ATOM 609 C CA . PRO A 1 86 ? 1.921 2.948 -14.996 1.00 53.22 86 PRO A CA 1
ATOM 610 C C . PRO A 1 86 ? 1.930 4.273 -15.759 1.00 53.22 86 PRO A C 1
ATOM 612 O O . PRO A 1 86 ? 1.012 4.592 -16.512 1.00 53.22 86 PRO A O 1
ATOM 615 N N . ARG A 1 87 ? 2.941 5.103 -15.489 1.00 53.81 87 ARG A N 1
ATOM 616 C CA . ARG A 1 87 ? 3.181 6.316 -16.268 1.00 53.81 87 ARG A CA 1
ATOM 617 C C . ARG A 1 87 ? 3.826 5.862 -17.567 1.00 53.81 87 ARG A C 1
ATOM 619 O O . ARG A 1 87 ? 5.049 5.882 -17.680 1.00 53.81 87 ARG A O 1
ATOM 626 N N . ASP A 1 88 ? 3.018 5.410 -18.514 1.00 44.91 88 ASP A N 1
ATOM 627 C CA . ASP A 1 88 ? 3.499 5.148 -19.862 1.00 44.91 88 ASP A CA 1
ATOM 628 C C . ASP A 1 88 ? 3.992 6.484 -20.448 1.00 44.91 88 ASP A C 1
ATOM 630 O O . ASP A 1 88 ? 3.214 7.389 -20.743 1.00 44.91 88 ASP A O 1
ATOM 634 N N . GLY A 1 89 ? 5.315 6.649 -20.542 1.00 46.22 89 GLY A N 1
ATOM 635 C CA . GLY A 1 89 ? 5.924 7.609 -21.464 1.00 46.22 89 GLY A CA 1
ATOM 636 C C . GLY A 1 89 ? 6.015 9.087 -21.060 1.00 46.22 89 GLY A C 1
ATOM 637 O O . GLY A 1 89 ? 6.133 9.920 -21.951 1.00 46.22 89 GLY A O 1
ATOM 638 N N . ALA A 1 90 ? 6.059 9.455 -19.775 1.00 44.97 90 ALA A N 1
ATOM 639 C CA . ALA A 1 90 ? 6.510 10.801 -19.376 1.00 44.97 90 ALA A CA 1
ATOM 640 C C . ALA A 1 90 ? 7.977 10.783 -18.911 1.00 44.97 90 ALA A C 1
ATOM 642 O O . ALA A 1 90 ? 8.292 11.023 -17.744 1.00 44.97 90 ALA A O 1
ATOM 643 N N . ALA A 1 91 ? 8.888 10.494 -19.843 1.00 49.31 91 ALA A N 1
ATOM 644 C CA . ALA A 1 91 ? 10.282 10.894 -19.710 1.00 49.31 91 ALA A CA 1
ATOM 645 C C . ALA A 1 91 ? 10.332 12.430 -19.718 1.00 49.31 91 ALA A C 1
ATOM 647 O O . ALA A 1 91 ? 10.032 13.054 -20.733 1.00 49.31 91 ALA A O 1
ATOM 648 N N . GLY A 1 92 ? 10.665 13.062 -18.589 1.00 37.78 92 GLY A N 1
ATOM 649 C CA . GLY A 1 92 ? 10.700 14.523 -18.572 1.00 37.78 92 GLY A CA 1
ATOM 650 C C . GLY A 1 92 ? 10.957 15.198 -17.233 1.00 37.78 92 GLY A C 1
ATOM 651 O O . GLY A 1 92 ? 10.109 15.947 -16.770 1.00 37.78 92 GLY A O 1
ATOM 652 N N . ARG A 1 93 ? 12.183 15.037 -16.713 1.00 41.56 93 ARG A N 1
ATOM 653 C CA . ARG A 1 93 ? 12.895 15.989 -15.830 1.00 41.56 93 ARG A CA 1
ATOM 654 C C . ARG A 1 93 ? 12.530 15.988 -14.333 1.00 41.56 93 ARG A C 1
ATOM 656 O O . ARG A 1 93 ? 11.697 16.759 -13.873 1.00 41.56 93 ARG A O 1
ATOM 663 N N . ILE A 1 94 ? 13.327 15.264 -13.544 1.00 41.62 94 ILE A N 1
ATOM 664 C CA . ILE A 1 94 ? 13.684 15.699 -12.184 1.00 41.62 94 ILE A CA 1
ATOM 665 C C . ILE A 1 94 ? 15.121 16.232 -12.258 1.00 41.62 94 ILE A C 1
ATOM 667 O O . ILE A 1 94 ? 16.030 15.431 -12.470 1.00 41.62 94 ILE A O 1
ATOM 671 N N . PRO A 1 95 ? 15.388 17.545 -12.108 1.00 44.06 95 PRO A N 1
ATOM 672 C CA . PRO A 1 95 ? 16.723 17.963 -11.731 1.00 44.06 95 PRO A CA 1
ATOM 673 C C . PRO A 1 95 ? 16.891 17.624 -10.250 1.00 44.06 95 PRO A C 1
ATOM 675 O O . PRO A 1 95 ? 16.247 18.229 -9.387 1.00 44.06 95 PRO A O 1
ATOM 678 N N . ALA A 1 96 ? 17.741 16.634 -9.980 1.00 55.88 96 ALA A N 1
ATOM 679 C CA . ALA A 1 96 ? 18.276 16.380 -8.656 1.00 55.88 96 ALA A CA 1
ATOM 680 C C . ALA A 1 96 ? 18.883 17.685 -8.122 1.00 55.88 96 ALA A C 1
ATOM 682 O O . ALA A 1 96 ? 19.823 18.222 -8.704 1.00 55.88 96 ALA A O 1
ATOM 683 N N . LYS A 1 97 ? 18.336 18.211 -7.026 1.00 44.31 97 LYS A N 1
ATOM 684 C CA . LYS A 1 97 ? 19.017 19.226 -6.221 1.00 44.31 97 LYS A CA 1
ATOM 685 C C . LYS A 1 97 ? 19.169 18.723 -4.792 1.00 44.31 97 LYS A C 1
ATOM 687 O O . LYS A 1 97 ? 18.286 18.889 -3.963 1.00 44.31 97 LYS A O 1
ATOM 692 N N . ASN A 1 98 ? 20.329 18.091 -4.621 1.00 53.25 98 ASN A N 1
ATOM 693 C CA . ASN A 1 98 ? 21.289 18.281 -3.541 1.00 53.25 98 ASN A CA 1
ATOM 694 C C . ASN A 1 98 ? 20.823 17.997 -2.105 1.00 53.25 98 ASN A C 1
ATOM 696 O O . ASN A 1 98 ? 20.287 18.855 -1.407 1.00 53.25 98 ASN A O 1
ATOM 700 N N . GLN A 1 99 ? 21.177 16.796 -1.659 1.00 54.34 99 GLN A N 1
ATOM 701 C CA . GLN A 1 99 ? 21.340 16.444 -0.258 1.00 54.34 99 GLN A CA 1
ATOM 702 C C . GLN A 1 99 ? 22.579 17.126 0.352 1.00 54.34 99 GLN A C 1
ATOM 704 O O . GLN A 1 99 ? 23.701 16.745 0.050 1.00 54.34 99 GLN A O 1
ATOM 709 N N . GLY A 1 100 ? 22.316 18.094 1.236 1.00 44.16 100 GLY A N 1
ATOM 710 C CA . GLY A 1 100 ? 23.026 18.377 2.488 1.00 44.16 100 GLY A CA 1
ATOM 711 C C . GLY A 1 100 ? 24.542 18.584 2.473 1.00 44.16 100 GLY A C 1
ATOM 712 O O . GLY A 1 100 ? 25.316 17.648 2.307 1.00 44.16 100 GLY A O 1
ATOM 713 N N . THR A 1 101 ? 24.975 19.766 2.909 1.00 45.12 101 THR A N 1
ATOM 714 C CA . THR A 1 101 ? 26.067 19.843 3.894 1.00 45.12 101 THR A CA 1
ATOM 715 C C . THR A 1 101 ? 25.886 21.104 4.735 1.00 45.12 101 THR A C 1
ATOM 717 O O . THR A 1 101 ? 25.901 22.214 4.209 1.00 45.12 101 THR A O 1
ATOM 720 N N . ALA A 1 102 ? 25.641 20.914 6.030 1.00 41.19 102 ALA A N 1
ATOM 721 C CA . ALA A 1 102 ? 25.748 21.960 7.037 1.00 41.19 102 ALA A CA 1
ATOM 722 C C . ALA A 1 102 ? 27.219 22.084 7.459 1.00 41.19 102 ALA A C 1
ATOM 724 O O . ALA A 1 102 ? 27.893 21.054 7.556 1.00 41.19 102 ALA A O 1
ATOM 725 N N . PRO A 1 103 ? 27.714 23.294 7.730 1.00 56.78 103 PRO A N 1
ATOM 726 C CA . PRO A 1 103 ? 28.684 23.519 8.788 1.00 56.78 103 PRO A CA 1
ATOM 727 C C . PRO A 1 103 ? 27.988 23.901 10.102 1.00 56.78 103 PRO A C 1
ATOM 729 O O . PRO A 1 103 ? 26.997 24.668 10.054 1.00 56.78 103 PRO A O 1
#

Radius of gyration: 15.3 Å; chains: 1; bounding box: 46×38×35 Å

Organism: NCBI:txid80868

InterPro domains:
  IPR010710 Protein of unknown function DUF1289 [PF06945] (32-78)
  IPR010710 Protein of unknown function DUF1289 [PTHR35175] (29-80)